Protein AF-A0A9X1M3M6-F1 (afdb_monomer)

Structure (mmCIF, N/CA/C/O backbone):
data_AF-A0A9X1M3M6-F1
#
_entry.id   AF-A0A9X1M3M6-F1
#
loop_
_atom_site.group_PDB
_atom_site.id
_atom_site.type_symbol
_atom_site.label_atom_id
_atom_site.label_alt_id
_atom_site.label_comp_id
_atom_site.label_asym_id
_atom_site.label_entity_id
_atom_site.label_seq_id
_atom_site.pdbx_PDB_ins_code
_atom_site.Cartn_x
_atom_site.Cartn_y
_atom_site.Cartn_z
_atom_site.occupancy
_atom_site.B_iso_or_equiv
_atom_site.auth_seq_id
_atom_site.auth_comp_id
_atom_site.auth_asym_id
_atom_site.auth_atom_id
_atom_site.pdbx_PDB_model_num
ATOM 1 N N . MET A 1 1 ? -6.959 19.839 59.824 1.00 38.53 1 MET A N 1
ATOM 2 C CA . MET A 1 1 ? -8.030 18.941 59.340 1.00 38.53 1 MET A CA 1
ATOM 3 C C . MET A 1 1 ? -8.067 19.080 57.830 1.00 38.53 1 MET A C 1
ATOM 5 O O . MET A 1 1 ? -8.315 20.176 57.349 1.00 38.53 1 MET A O 1
ATOM 9 N N . SER A 1 2 ? -7.675 18.024 57.121 1.00 41.50 2 SER A N 1
ATOM 10 C CA . SER A 1 2 ? -7.359 18.036 55.689 1.00 41.50 2 SER A CA 1
ATOM 11 C C . SER A 1 2 ? -8.584 17.631 54.872 1.00 41.50 2 SER A C 1
ATOM 13 O O . SER A 1 2 ? -9.102 16.529 55.047 1.00 41.50 2 SER A O 1
ATOM 15 N N . THR A 1 3 ? -9.059 18.510 53.994 1.00 51.81 3 THR A N 1
ATOM 16 C CA . THR A 1 3 ? -10.088 18.181 53.004 1.00 51.81 3 THR A CA 1
ATOM 17 C C . THR A 1 3 ? -9.461 17.349 51.893 1.00 51.81 3 THR A C 1
ATOM 19 O O . THR A 1 3 ? -8.472 17.741 51.280 1.00 51.81 3 THR A O 1
ATOM 22 N N . SER A 1 4 ? -10.021 16.161 51.690 1.00 49.34 4 SER A N 1
ATOM 23 C CA . SER A 1 4 ? -9.633 15.218 50.649 1.00 49.34 4 SER A CA 1
ATOM 24 C C . SER A 1 4 ? -10.134 15.706 49.291 1.00 49.34 4 SER A C 1
ATOM 26 O O . SER A 1 4 ? -11.343 15.801 49.101 1.00 49.34 4 SER A O 1
ATOM 28 N N . GLU A 1 5 ? -9.238 15.937 48.334 1.00 45.78 5 GLU A N 1
ATOM 29 C CA . GLU A 1 5 ? -9.589 15.906 46.913 1.00 45.78 5 GLU A CA 1
ATOM 30 C C . GLU A 1 5 ? -9.025 14.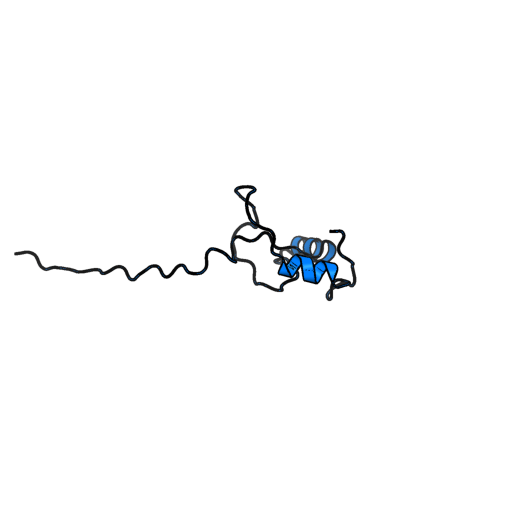627 46.303 1.00 45.78 5 GLU A C 1
ATOM 32 O O . GLU A 1 5 ? -7.858 14.499 45.944 1.00 45.78 5 GLU A O 1
ATOM 37 N N . SER A 1 6 ? -9.917 13.642 46.256 1.00 52.84 6 SER A N 1
ATOM 38 C CA . SER A 1 6 ? -9.819 12.463 45.416 1.00 52.84 6 SER A CA 1
ATOM 39 C C . SER A 1 6 ? -9.891 12.911 43.959 1.00 52.84 6 SER A C 1
ATOM 41 O O . SER A 1 6 ? -10.969 13.212 43.450 1.00 52.84 6 SER A O 1
ATOM 43 N N . THR A 1 7 ? -8.754 12.958 43.270 1.00 50.50 7 THR A N 1
ATOM 44 C CA . THR A 1 7 ? -8.738 12.936 41.804 1.00 50.50 7 THR A CA 1
ATOM 45 C C . THR A 1 7 ? -8.380 11.523 41.367 1.00 50.50 7 THR A C 1
ATOM 47 O O . THR A 1 7 ? -7.232 11.191 41.084 1.00 50.50 7 THR A O 1
ATOM 50 N N . LEU A 1 8 ? -9.400 10.663 41.367 1.00 49.06 8 LEU A N 1
ATOM 51 C CA . LEU A 1 8 ? -9.414 9.392 40.648 1.00 49.06 8 LEU A CA 1
ATOM 52 C C . LEU A 1 8 ? -9.117 9.675 39.169 1.00 49.06 8 LEU A C 1
ATOM 54 O O . LEU A 1 8 ? -10.004 10.039 38.394 1.00 49.06 8 LEU A O 1
ATOM 58 N N . ILE A 1 9 ? -7.850 9.539 38.783 1.00 54.28 9 ILE A N 1
ATOM 59 C CA . ILE A 1 9 ? -7.435 9.515 37.383 1.00 54.28 9 ILE A CA 1
ATOM 60 C C . ILE A 1 9 ? -8.136 8.305 36.761 1.00 54.28 9 ILE A C 1
ATOM 62 O O . ILE A 1 9 ? -7.893 7.162 37.146 1.00 54.28 9 ILE A O 1
ATOM 66 N N . ARG A 1 10 ? -9.077 8.586 35.854 1.00 54.88 10 ARG A N 1
ATOM 67 C CA . ARG A 1 10 ? -9.845 7.585 35.105 1.00 54.88 10 ARG A CA 1
ATOM 68 C C . ARG A 1 10 ? -8.880 6.590 34.446 1.00 54.88 10 ARG A C 1
ATOM 70 O O . ARG A 1 10 ? -7.793 7.008 34.039 1.00 54.88 10 ARG A O 1
ATOM 77 N N . PRO A 1 11 ? -9.257 5.307 34.308 1.00 44.12 11 PRO A N 1
ATOM 78 C CA . PRO A 1 11 ? -8.391 4.322 33.683 1.00 44.12 11 PRO A CA 1
ATOM 79 C C . PRO A 1 11 ? -8.047 4.807 32.277 1.00 44.12 11 PRO A C 1
ATOM 81 O O . PRO A 1 11 ? -8.934 5.155 31.495 1.00 44.12 11 PRO A O 1
ATOM 84 N N . LEU A 1 12 ? -6.752 4.870 31.984 1.00 48.03 12 LEU A N 1
ATOM 85 C CA . LEU A 1 12 ? -6.242 4.953 30.627 1.00 48.03 12 LEU A CA 1
ATOM 86 C C . LEU A 1 12 ? -6.661 3.662 29.926 1.00 48.03 12 LEU A C 1
ATOM 88 O O . LEU A 1 12 ? -5.940 2.668 29.948 1.00 48.03 12 LEU A O 1
ATOM 92 N N . ASP A 1 13 ? -7.851 3.680 29.338 1.00 43.75 13 ASP A N 1
ATOM 93 C CA . ASP A 1 13 ? -8.316 2.653 28.417 1.00 43.75 13 ASP A CA 1
ATOM 94 C C . ASP A 1 13 ? -7.554 2.844 27.097 1.00 43.75 13 ASP A C 1
ATOM 96 O O . ASP A 1 13 ? -8.036 3.408 26.116 1.00 43.75 13 ASP A O 1
ATOM 100 N N . VAL A 1 14 ? -6.266 2.494 27.123 1.00 43.56 14 VAL A N 1
ATOM 101 C CA . VAL A 1 14 ? -5.377 2.500 25.958 1.00 43.56 14 VAL A CA 1
ATOM 102 C C . VAL A 1 14 ? -5.437 1.111 25.342 1.00 43.56 14 VAL A C 1
ATOM 104 O O . VAL A 1 14 ? -4.465 0.363 25.321 1.00 43.56 14 VAL A O 1
ATOM 107 N N . THR A 1 15 ? -6.608 0.758 24.834 1.00 40.38 15 THR A N 1
ATOM 108 C CA . THR A 1 15 ? -6.801 -0.387 23.944 1.00 40.38 15 THR A CA 1
ATOM 109 C C . THR A 1 15 ? -6.756 0.105 22.493 1.00 40.38 15 THR A C 1
ATOM 111 O O . THR A 1 15 ? -7.717 0.021 21.743 1.00 40.38 15 THR A O 1
ATOM 114 N N . ALA A 1 16 ? -5.619 0.694 22.104 1.00 42.88 16 ALA A N 1
ATOM 115 C CA . ALA A 1 16 ? -5.337 1.111 20.722 1.00 42.88 16 ALA A CA 1
ATOM 116 C C . ALA A 1 16 ? -3.838 1.032 20.369 1.00 42.88 16 ALA A C 1
ATOM 118 O O . ALA A 1 16 ? -3.376 1.715 19.459 1.00 42.88 16 ALA A O 1
ATOM 119 N N . LYS A 1 17 ? -3.040 0.252 21.114 1.00 48.38 17 LYS A N 1
ATOM 120 C CA . LYS A 1 17 ? -1.591 0.165 20.869 1.00 48.38 17 LYS A CA 1
ATOM 121 C C . LYS A 1 17 ? -1.223 -0.802 19.746 1.00 48.38 17 LYS A C 1
ATOM 123 O O . LYS A 1 17 ? -0.363 -0.472 18.942 1.00 48.38 17 LYS A O 1
ATOM 128 N N . ASP A 1 18 ? -1.915 -1.930 19.620 1.00 52.84 18 ASP A N 1
ATOM 129 C CA . ASP A 1 18 ? -1.389 -3.024 18.794 1.00 52.84 18 ASP A CA 1
ATOM 130 C C . ASP A 1 18 ? -1.580 -2.828 17.281 1.00 52.84 18 ASP A C 1
ATOM 132 O O . ASP A 1 18 ? -0.712 -3.190 16.493 1.00 52.84 18 ASP A O 1
ATOM 136 N N . GLU A 1 19 ? -2.680 -2.212 16.832 1.00 51.19 19 GLU A N 1
ATOM 137 C CA . GLU A 1 19 ? -2.925 -2.059 15.388 1.00 51.19 19 GLU A CA 1
ATOM 138 C C . GLU A 1 19 ? -2.261 -0.826 14.764 1.00 51.19 19 GLU A C 1
ATOM 140 O O . GLU A 1 19 ? -2.143 -0.736 13.538 1.00 51.19 19 GLU A O 1
ATOM 145 N N . ASP A 1 20 ? -1.909 0.168 15.579 1.00 59.16 20 ASP A N 1
ATOM 146 C CA . ASP A 1 20 ? -1.214 1.383 15.135 1.00 59.16 20 ASP A CA 1
ATOM 147 C C . ASP A 1 20 ? 0.311 1.186 15.105 1.00 59.16 20 ASP A C 1
ATOM 149 O O . ASP A 1 20 ? 1.036 2.008 14.534 1.00 59.16 20 ASP A O 1
ATOM 153 N N . GLU A 1 21 ? 0.793 0.092 15.698 1.00 69.25 21 GLU A N 1
ATOM 154 C CA . GLU A 1 21 ? 2.184 -0.369 15.735 1.00 69.25 21 GLU A CA 1
ATOM 155 C C . GLU A 1 21 ? 2.466 -1.429 14.648 1.00 69.25 21 GLU A C 1
ATOM 157 O O . GLU A 1 21 ? 3.310 -2.304 14.805 1.00 69.25 21 GLU A O 1
ATOM 162 N N . LEU A 1 22 ? 1.776 -1.350 13.505 1.00 78.06 22 LEU A N 1
ATOM 163 C CA . LEU A 1 22 ? 2.037 -2.208 12.347 1.00 78.06 22 LEU A CA 1
ATOM 164 C C . LEU A 1 22 ? 2.787 -1.468 11.238 1.00 78.06 22 LEU A C 1
ATOM 166 O O . LEU A 1 22 ? 2.470 -0.328 10.878 1.00 78.06 22 LEU A O 1
ATOM 170 N N . VAL A 1 23 ? 3.720 -2.166 10.590 1.00 83.31 23 VAL A N 1
ATOM 171 C CA . VAL A 1 23 ? 4.311 -1.707 9.330 1.00 83.31 23 VAL A CA 1
ATOM 172 C C . VAL A 1 23 ? 3.307 -1.954 8.208 1.00 83.31 23 VAL A C 1
ATOM 174 O O . VAL A 1 23 ? 3.109 -3.076 7.739 1.00 83.31 23 VAL A O 1
ATOM 177 N N . HIS A 1 24 ? 2.640 -0.896 7.757 1.00 87.94 24 HIS A N 1
ATOM 178 C CA . HIS A 1 24 ? 1.691 -0.997 6.653 1.00 87.94 24 HIS A CA 1
ATOM 179 C C . HIS A 1 24 ? 2.384 -1.061 5.283 1.00 87.94 24 HIS A C 1
ATOM 181 O O . HIS A 1 24 ? 3.368 -0.368 5.020 1.00 87.94 24 HIS A O 1
ATOM 187 N N . VAL A 1 25 ? 1.819 -1.855 4.367 1.00 89.12 25 VAL A N 1
ATOM 188 C CA . VAL A 1 25 ? 2.277 -1.942 2.970 1.00 89.12 25 VAL A CA 1
ATOM 189 C C . VAL A 1 25 ? 1.525 -0.935 2.100 1.00 89.12 25 VAL A C 1
ATOM 191 O O . VAL A 1 25 ? 0.311 -0.751 2.225 1.00 89.12 25 VAL A O 1
ATOM 194 N N . PHE A 1 26 ? 2.252 -0.307 1.177 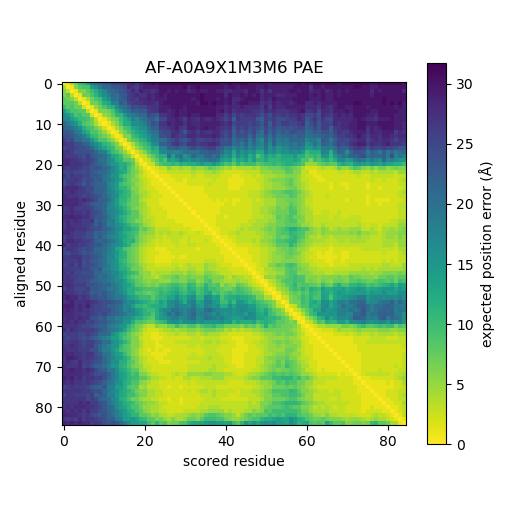1.00 91.31 26 PHE A N 1
ATOM 195 C CA . PHE A 1 26 ? 1.743 0.711 0.263 1.00 91.31 26 PHE A CA 1
ATOM 196 C C . PHE A 1 26 ? 2.057 0.337 -1.184 1.00 91.31 26 PHE A C 1
ATOM 198 O O . PHE A 1 26 ? 3.102 -0.239 -1.476 1.00 91.31 26 PHE A O 1
ATOM 205 N N . CYS A 1 27 ? 1.202 0.753 -2.115 1.00 93.31 27 CYS A N 1
ATOM 206 C CA . CYS A 1 27 ? 1.534 0.699 -3.534 1.00 93.31 27 CYS A CA 1
ATOM 207 C C . CYS A 1 27 ? 2.645 1.718 -3.854 1.00 93.31 27 CYS A C 1
ATOM 209 O O . CYS A 1 27 ? 2.458 2.918 -3.641 1.00 93.31 27 CYS A O 1
ATOM 211 N N . THR A 1 28 ? 3.792 1.266 -4.374 1.00 92.69 28 THR A N 1
ATOM 212 C CA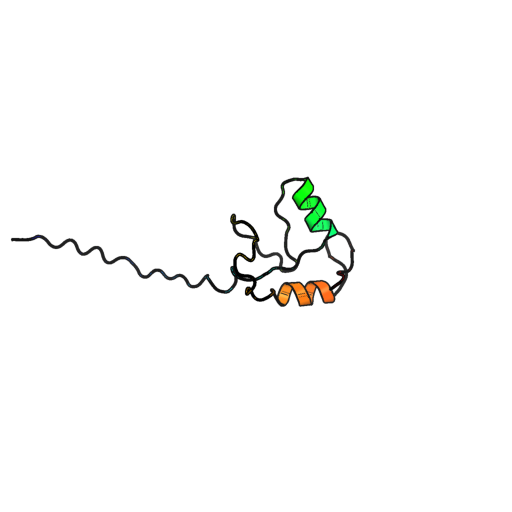 . THR A 1 28 ? 4.984 2.112 -4.579 1.00 92.69 28 THR A 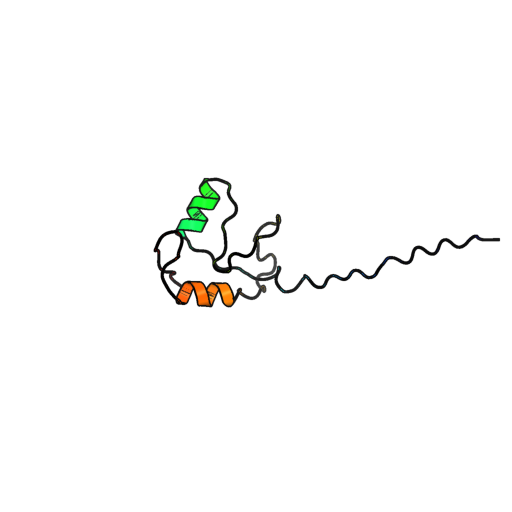CA 1
ATOM 213 C C . THR A 1 28 ? 4.725 3.347 -5.455 1.00 92.69 28 THR A C 1
ATOM 215 O O . THR A 1 28 ? 5.055 4.450 -5.005 1.00 92.69 28 THR A O 1
ATOM 218 N N . PRO A 1 29 ? 4.095 3.246 -6.646 1.00 93.75 29 PRO A N 1
ATOM 219 C CA . PRO A 1 29 ? 3.740 4.426 -7.440 1.00 93.75 29 PRO A CA 1
ATOM 220 C C . PRO A 1 29 ? 2.811 5.399 -6.706 1.00 93.75 29 PRO A C 1
ATOM 222 O O . PRO A 1 29 ? 3.064 6.604 -6.697 1.00 93.75 29 PRO A O 1
ATOM 225 N N . CYS A 1 30 ? 1.766 4.894 -6.040 1.00 92.12 30 CYS A N 1
ATOM 226 C CA . CYS A 1 30 ? 0.831 5.733 -5.285 1.00 92.12 30 CYS A CA 1
ATOM 227 C C . CYS A 1 30 ? 1.512 6.422 -4.100 1.00 92.12 30 CYS A C 1
ATOM 229 O O . CYS A 1 30 ? 1.276 7.606 -3.872 1.00 92.12 30 CYS A O 1
ATOM 231 N N . LYS A 1 31 ? 2.386 5.710 -3.377 1.00 91.19 31 LYS A N 1
ATOM 232 C CA . LYS A 1 31 ? 3.176 6.269 -2.276 1.00 91.19 31 LYS A CA 1
ATOM 233 C C . LYS A 1 31 ? 4.081 7.388 -2.779 1.00 91.19 31 LYS A C 1
ATOM 235 O O . LYS A 1 31 ? 4.064 8.468 -2.203 1.00 91.19 31 LYS A O 1
ATOM 240 N N . ARG A 1 32 ? 4.823 7.167 -3.871 1.00 91.12 32 ARG A N 1
ATOM 241 C CA . ARG A 1 32 ? 5.688 8.201 -4.469 1.00 91.12 32 ARG A CA 1
ATOM 242 C C . ARG A 1 32 ? 4.893 9.437 -4.886 1.00 91.12 32 ARG A C 1
ATOM 244 O O . ARG A 1 32 ? 5.296 10.543 -4.546 1.00 91.12 32 ARG A O 1
ATOM 251 N N . ARG A 1 33 ? 3.748 9.254 -5.557 1.00 93.19 33 ARG A N 1
ATOM 252 C CA . ARG A 1 33 ? 2.869 10.365 -5.955 1.00 93.19 33 ARG A CA 1
ATOM 253 C C . ARG A 1 33 ? 2.352 11.137 -4.738 1.00 93.19 33 ARG A C 1
ATOM 255 O O . ARG A 1 33 ? 2.448 12.355 -4.723 1.00 93.19 33 ARG A O 1
ATOM 262 N N . ALA A 1 34 ? 1.861 10.445 -3.709 1.00 89.75 34 ALA A N 1
ATOM 263 C CA . ALA A 1 34 ? 1.384 11.091 -2.486 1.00 89.75 34 ALA A CA 1
ATOM 264 C C . ALA A 1 34 ? 2.491 11.923 -1.819 1.00 89.75 34 ALA A C 1
ATOM 266 O O . ALA A 1 34 ? 2.290 13.105 -1.561 1.00 89.75 34 ALA A O 1
ATOM 267 N N . MET A 1 35 ? 3.685 11.345 -1.651 1.00 88.38 35 MET A N 1
ATOM 268 C CA . MET A 1 35 ? 4.834 12.042 -1.064 1.00 88.38 35 MET A CA 1
ATOM 269 C C . MET A 1 35 ? 5.250 13.273 -1.882 1.00 88.38 35 MET A C 1
ATOM 271 O O . MET A 1 35 ? 5.537 14.313 -1.299 1.00 88.38 35 MET A O 1
ATOM 275 N N . HIS A 1 36 ? 5.229 13.186 -3.217 1.00 92.44 36 HIS A N 1
ATOM 276 C CA . HIS A 1 36 ? 5.524 14.321 -4.098 1.00 92.44 36 HIS A CA 1
ATOM 277 C C . HIS A 1 36 ? 4.520 15.475 -3.934 1.00 92.44 36 HIS A C 1
ATOM 279 O O . HIS A 1 36 ? 4.885 16.638 -4.060 1.00 92.44 36 HIS A O 1
ATOM 285 N N . HIS A 1 37 ? 3.258 15.170 -3.630 1.00 91.69 37 HIS A N 1
ATOM 286 C CA . HIS A 1 37 ? 2.220 16.173 -3.372 1.00 91.69 37 HIS A CA 1
ATOM 287 C C . HIS A 1 37 ? 2.082 16.546 -1.888 1.00 91.69 37 HIS A C 1
ATOM 289 O O . HIS A 1 37 ? 1.073 17.139 -1.515 1.00 91.69 37 HIS A O 1
ATOM 295 N N . ALA A 1 38 ? 3.045 16.172 -1.035 1.00 86.81 38 ALA A N 1
ATOM 296 C CA . ALA A 1 38 ? 2.961 16.339 0.419 1.00 86.81 38 ALA A CA 1
ATOM 297 C C . ALA A 1 38 ? 1.665 15.759 1.039 1.00 86.81 38 ALA A C 1
ATOM 299 O O . ALA A 1 38 ? 1.202 16.201 2.088 1.00 86.81 38 ALA A O 1
ATOM 300 N N . GLN A 1 39 ? 1.078 14.747 0.394 1.00 85.81 39 GLN A N 1
ATOM 301 C CA . GLN A 1 39 ? -0.098 14.021 0.866 1.00 85.81 39 GLN A CA 1
ATOM 302 C C . GLN A 1 39 ? 0.317 12.768 1.636 1.00 85.81 39 GLN A C 1
ATOM 304 O O . GLN A 1 39 ? 1.358 12.156 1.378 1.00 85.81 39 GLN A O 1
ATOM 309 N N . ARG A 1 40 ? -0.544 12.328 2.558 1.00 84.19 40 ARG A N 1
ATOM 310 C CA . ARG A 1 40 ? -0.342 11.065 3.273 1.00 84.19 40 ARG A CA 1
ATOM 311 C C . ARG A 1 40 ? -0.571 9.887 2.316 1.00 84.19 40 ARG A C 1
ATOM 313 O O . ARG A 1 40 ? -1.635 9.804 1.699 1.00 84.19 40 ARG A O 1
ATOM 320 N N . PRO A 1 41 ? 0.394 8.961 2.177 1.00 87.06 41 PRO A N 1
ATOM 321 C CA . PRO A 1 41 ? 0.159 7.748 1.415 1.00 87.06 41 PRO A CA 1
ATOM 322 C C . PRO A 1 41 ? -0.891 6.893 2.128 1.00 87.06 41 PRO A C 1
ATOM 324 O O . PRO A 1 41 ? -0.895 6.786 3.352 1.00 87.06 41 PRO A O 1
ATOM 327 N N . VAL A 1 42 ? -1.772 6.275 1.345 1.00 89.88 42 VAL A N 1
ATOM 328 C CA . VAL A 1 42 ? -2.820 5.384 1.856 1.00 89.88 42 VAL A CA 1
ATOM 329 C C . VAL A 1 42 ? -2.328 3.940 1.730 1.00 89.88 42 VAL A C 1
ATOM 331 O O . VAL A 1 42 ? -1.925 3.554 0.624 1.00 89.88 42 VAL A O 1
ATOM 334 N N . PRO A 1 43 ? -2.309 3.154 2.819 1.00 91.38 43 PRO A N 1
ATOM 335 C CA . PRO A 1 43 ? -1.906 1.753 2.769 1.00 91.38 43 PRO A 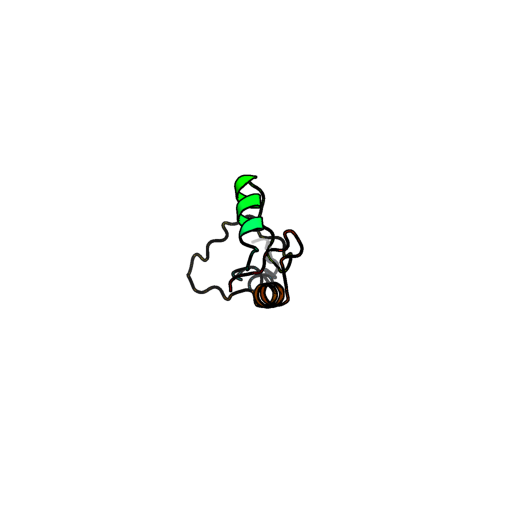CA 1
ATOM 336 C C . PRO A 1 43 ? -2.950 0.901 2.042 1.00 91.38 43 PRO A C 1
ATOM 338 O O . PRO A 1 43 ? -4.083 1.337 1.837 1.00 91.38 43 PRO A O 1
ATOM 341 N N . TYR A 1 44 ? -2.594 -0.331 1.668 1.00 90.94 44 TYR A N 1
ATOM 342 C CA . TYR A 1 44 ? -3.534 -1.231 0.985 1.00 90.94 44 TYR A CA 1
ATOM 343 C C . TYR A 1 44 ? -4.807 -1.501 1.797 1.00 90.94 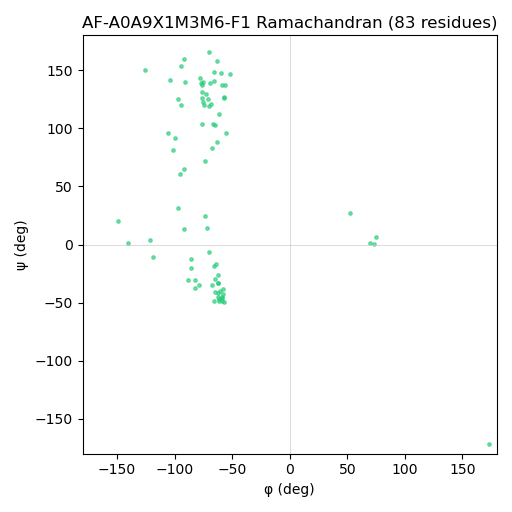44 TYR A C 1
ATOM 345 O O . TYR A 1 44 ? -5.887 -1.506 1.218 1.00 90.94 44 TYR A O 1
ATOM 353 N N . CYS A 1 45 ? -4.706 -1.639 3.124 1.00 90.38 45 CYS A N 1
ATOM 354 C CA . CYS A 1 45 ? -5.869 -1.819 4.000 1.00 90.38 45 CYS A CA 1
ATOM 355 C C . CYS A 1 45 ? -6.760 -0.569 4.134 1.00 90.38 45 CYS A C 1
ATOM 357 O O . CYS A 1 45 ? -7.793 -0.631 4.789 1.00 90.38 45 CYS A O 1
ATOM 359 N N . GLY A 1 46 ? -6.364 0.580 3.571 1.00 89.12 46 GLY A N 1
ATOM 360 C CA . GLY A 1 46 ? -7.136 1.822 3.640 1.00 89.12 46 GLY A CA 1
ATOM 361 C C . GLY A 1 46 ? -7.137 2.520 5.004 1.00 89.12 46 GLY A C 1
ATOM 362 O O . GLY A 1 46 ? -7.751 3.577 5.122 1.00 89.12 46 GLY A O 1
ATOM 363 N N . LYS A 1 47 ? -6.442 1.977 6.014 1.00 86.94 47 LYS A N 1
ATOM 364 C CA . LYS A 1 47 ? -6.376 2.560 7.361 1.00 86.94 47 LYS A CA 1
ATOM 365 C C . LYS A 1 47 ? -5.809 3.984 7.326 1.00 86.94 47 LYS A C 1
ATOM 367 O O . LYS A 1 47 ? -4.832 4.271 6.628 1.00 86.94 47 LYS A O 1
ATOM 372 N N . THR A 1 48 ? -6.426 4.873 8.100 1.00 82.50 48 THR A N 1
ATOM 373 C CA . THR A 1 48 ? -5.948 6.245 8.293 1.00 82.50 48 THR A CA 1
ATOM 374 C C . THR A 1 48 ? -4.666 6.219 9.116 1.00 82.50 48 THR A C 1
ATOM 376 O O . THR A 1 48 ? -4.668 5.755 10.252 1.00 82.50 48 THR A O 1
ATOM 379 N N . MET A 1 49 ? -3.565 6.717 8.550 1.00 79.69 49 MET A N 1
ATOM 380 C CA . MET A 1 49 ? -2.280 6.732 9.249 1.00 79.69 49 MET A CA 1
ATOM 381 C C . MET A 1 49 ? -2.233 7.846 10.306 1.00 79.69 49 MET A C 1
ATOM 383 O O . MET A 1 49 ? -2.638 8.975 10.003 1.00 79.69 49 MET A O 1
ATOM 387 N N . PRO A 1 50 ? -1.692 7.580 11.510 1.00 71.81 50 PRO A N 1
ATOM 388 C CA . PRO A 1 50 ? -1.529 8.600 12.539 1.00 71.81 50 PRO A CA 1
ATOM 389 C C . PRO A 1 50 ? -0.573 9.713 12.086 1.00 71.81 50 PRO A C 1
ATOM 391 O O . PRO A 1 50 ? 0.300 9.519 11.237 1.00 71.81 50 PRO A O 1
ATOM 394 N N . ASN A 1 51 ? -0.689 10.892 12.704 1.00 65.12 51 ASN A N 1
ATOM 395 C CA . ASN A 1 51 ? 0.123 12.070 12.373 1.00 65.12 51 AS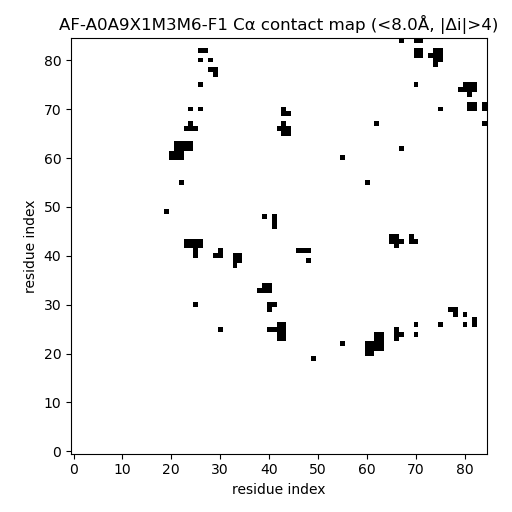N A CA 1
ATOM 396 C C . ASN A 1 51 ? 1.598 11.981 12.822 1.00 65.12 51 ASN A C 1
ATOM 398 O O . ASN A 1 51 ? 2.310 12.982 12.786 1.00 65.12 51 ASN A O 1
ATOM 402 N N . ARG A 1 52 ? 2.082 10.790 13.191 1.00 63.16 52 ARG A N 1
ATOM 403 C CA . ARG A 1 52 ? 3.478 10.525 13.562 1.00 63.16 52 ARG A CA 1
ATOM 404 C C . ARG A 1 52 ? 4.318 10.086 12.350 1.00 63.16 52 ARG A C 1
ATOM 406 O O . ARG A 1 52 ? 3.753 9.669 11.331 1.00 63.16 52 ARG A O 1
ATOM 413 N N . PRO A 1 53 ? 5.655 10.210 12.404 1.00 57.97 53 PRO A N 1
ATOM 414 C CA . PRO A 1 53 ? 6.536 9.620 11.401 1.00 57.97 53 PRO A CA 1
ATOM 415 C C . PRO A 1 53 ? 6.284 8.110 11.299 1.00 57.97 53 PRO A C 1
ATOM 417 O O . PRO A 1 53 ? 6.149 7.438 12.311 1.00 57.97 53 PRO A O 1
ATOM 420 N N . LEU A 1 54 ? 6.236 7.571 10.077 1.00 56.62 54 LEU A N 1
ATOM 421 C CA . LEU A 1 54 ? 6.054 6.133 9.805 1.00 56.62 54 LEU A CA 1
ATOM 422 C C . LEU A 1 54 ? 7.313 5.302 10.109 1.00 56.62 54 LEU A C 1
ATOM 424 O O . LEU A 1 54 ? 7.553 4.286 9.456 1.00 56.62 54 LEU A O 1
ATOM 428 N N . ARG A 1 55 ? 8.185 5.785 10.993 1.00 54.84 55 ARG A N 1
ATOM 429 C CA . ARG A 1 55 ? 9.427 5.089 11.284 1.00 54.84 55 ARG A CA 1
ATOM 430 C C . ARG A 1 55 ? 9.104 3.898 12.169 1.00 54.84 55 ARG A C 1
ATOM 432 O O . ARG A 1 55 ? 8.463 4.029 13.204 1.00 54.84 55 ARG A O 1
ATOM 439 N N . ASP A 1 56 ? 9.554 2.741 11.714 1.00 56.69 56 ASP A N 1
ATOM 440 C CA . ASP A 1 56 ? 9.829 1.626 12.596 1.00 56.69 56 ASP A CA 1
ATOM 441 C C . ASP A 1 56 ? 11.028 2.048 13.450 1.00 56.69 56 ASP A C 1
ATOM 443 O O . ASP A 1 56 ? 12.180 1.833 13.078 1.00 56.69 56 ASP A O 1
ATOM 447 N N . ASP A 1 57 ? 10.758 2.791 14.524 1.00 53.19 57 ASP A N 1
ATOM 448 C CA . ASP A 1 57 ? 11.804 3.357 15.378 1.00 53.19 57 ASP A CA 1
ATOM 449 C C . ASP A 1 57 ? 12.627 2.251 16.069 1.00 53.19 57 ASP A C 1
ATOM 451 O O . ASP A 1 57 ? 13.748 2.509 16.502 1.00 53.19 57 ASP A O 1
ATOM 455 N N . ASN A 1 58 ? 12.114 1.011 16.104 1.00 56.56 58 ASN A N 1
ATOM 456 C CA . ASN A 1 58 ? 12.734 -0.110 16.804 1.00 56.56 58 ASN A CA 1
ATOM 457 C C . ASN A 1 58 ? 13.128 -1.297 15.907 1.00 56.56 58 ASN A C 1
ATOM 459 O O . ASN A 1 58 ? 13.828 -2.174 16.398 1.00 56.56 58 ASN A O 1
ATOM 463 N N . GLY A 1 59 ? 12.726 -1.373 14.636 1.00 60.53 59 GLY A N 1
ATOM 464 C CA . GLY A 1 59 ? 13.052 -2.495 13.736 1.00 60.53 59 GLY A CA 1
ATOM 465 C C . GLY A 1 59 ? 12.272 -3.795 13.999 1.00 60.53 59 GLY A C 1
ATOM 466 O O . GLY A 1 59 ? 12.612 -4.831 13.431 1.00 60.53 59 GLY A O 1
ATOM 467 N N . HIS A 1 60 ? 11.286 -3.773 14.901 1.00 67.00 60 HIS A N 1
ATOM 468 C CA . HIS A 1 60 ? 10.599 -4.968 15.418 1.00 67.00 60 HIS A CA 1
ATOM 469 C C . HIS A 1 60 ? 9.086 -4.952 15.173 1.00 67.00 60 HIS A C 1
ATOM 471 O O . HIS A 1 60 ? 8.380 -5.845 15.645 1.00 67.00 60 HIS A O 1
ATOM 477 N N . LEU A 1 61 ? 8.562 -3.942 14.474 1.00 71.06 61 LEU A N 1
ATOM 478 C CA . LEU A 1 61 ? 7.122 -3.843 14.270 1.00 71.06 61 LEU A CA 1
ATOM 479 C C . LEU A 1 61 ? 6.638 -4.901 13.259 1.00 71.06 61 LEU A C 1
ATOM 481 O O . LEU A 1 61 ? 7.196 -5.007 12.161 1.00 71.06 61 LEU A O 1
ATOM 485 N N . PRO A 1 62 ? 5.590 -5.681 13.583 1.00 80.06 62 PRO A N 1
ATOM 486 C CA . PRO A 1 62 ? 5.050 -6.658 12.650 1.00 80.06 62 PRO A CA 1
ATOM 487 C C . PRO A 1 62 ? 4.434 -5.977 11.421 1.00 80.06 62 PRO A C 1
ATOM 489 O O . PRO A 1 62 ? 3.898 -4.869 11.481 1.00 80.06 62 PRO A O 1
ATOM 492 N N . VAL A 1 63 ? 4.496 -6.651 10.271 1.00 84.12 63 VAL A N 1
ATOM 493 C CA . VAL A 1 63 ? 3.891 -6.159 9.024 1.00 84.12 63 VAL A CA 1
ATOM 494 C C . VAL A 1 63 ? 2.379 -6.383 9.055 1.00 84.12 63 VAL A C 1
ATOM 496 O O . VAL A 1 63 ? 1.898 -7.439 9.459 1.00 84.12 63 VAL A O 1
ATOM 499 N N . CYS A 1 64 ? 1.606 -5.407 8.577 1.00 87.25 64 CYS A N 1
ATOM 500 C CA . CYS A 1 64 ? 0.158 -5.544 8.446 1.00 87.25 64 CYS A CA 1
ATOM 501 C C . CYS A 1 64 ? -0.198 -6.597 7.381 1.00 87.25 64 CYS A C 1
ATOM 503 O O . CYS A 1 64 ? -0.147 -6.317 6.178 1.00 87.25 64 CYS A O 1
ATOM 505 N N . MET A 1 65 ? -0.605 -7.790 7.823 1.00 88.81 65 MET A N 1
ATOM 506 C CA . MET A 1 65 ? -0.927 -8.916 6.935 1.00 88.81 65 MET A CA 1
ATOM 507 C C . MET A 1 65 ? -2.099 -8.622 5.993 1.00 88.81 65 MET A C 1
ATOM 509 O O . MET A 1 65 ? -2.042 -8.996 4.828 1.00 88.81 65 MET A O 1
ATOM 513 N N . VAL A 1 66 ? -3.085 -7.824 6.420 1.00 91.06 66 VAL A N 1
ATOM 514 C CA . VAL A 1 66 ? -4.175 -7.360 5.540 1.00 91.06 66 VAL A CA 1
ATOM 515 C C . VAL A 1 66 ? -3.626 -6.593 4.335 1.00 91.06 66 VAL A C 1
ATOM 517 O O . VAL A 1 66 ? -4.069 -6.790 3.204 1.00 91.06 66 VAL A O 1
ATOM 520 N N . CYS A 1 67 ? -2.631 -5.724 4.543 1.00 91.12 67 CYS A N 1
ATOM 521 C CA . CYS A 1 67 ? -2.011 -5.011 3.432 1.00 91.12 67 CYS A CA 1
ATOM 522 C C . CYS A 1 67 ? -1.227 -5.951 2.505 1.00 91.12 67 CYS A C 1
ATOM 524 O O . CYS A 1 67 ? -1.198 -5.705 1.300 1.00 91.12 67 CYS A O 1
ATOM 526 N N . VAL A 1 68 ? -0.587 -6.989 3.052 1.00 91.06 68 VAL A N 1
ATOM 527 C CA . VAL A 1 68 ? 0.149 -8.002 2.277 1.00 91.06 68 VAL A CA 1
ATOM 528 C C . VAL A 1 68 ? -0.813 -8.810 1.409 1.00 91.06 68 VAL A C 1
ATOM 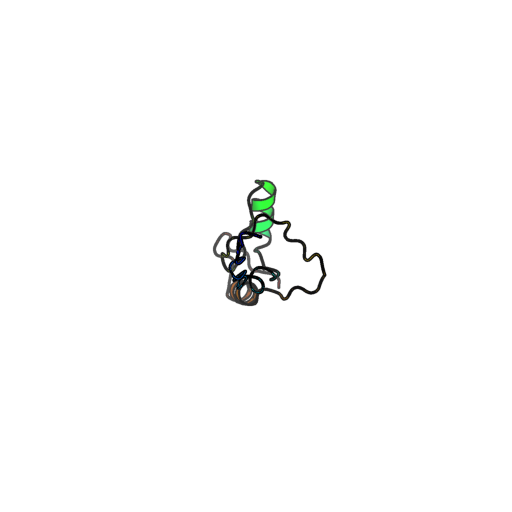530 O O . VAL A 1 68 ? -0.587 -8.929 0.205 1.00 91.06 68 VAL A O 1
ATOM 533 N N . ASP A 1 69 ? -1.907 -9.302 1.986 1.00 93.25 69 ASP A N 1
ATOM 534 C CA . ASP A 1 69 ? -2.901 -10.106 1.274 1.00 93.25 69 ASP A CA 1
ATOM 535 C C . ASP A 1 69 ? -3.557 -9.305 0.149 1.00 93.25 69 ASP A C 1
ATOM 537 O O . ASP A 1 69 ? -3.619 -9.764 -0.993 1.00 93.25 69 ASP A O 1
ATOM 541 N N . LEU A 1 70 ? -3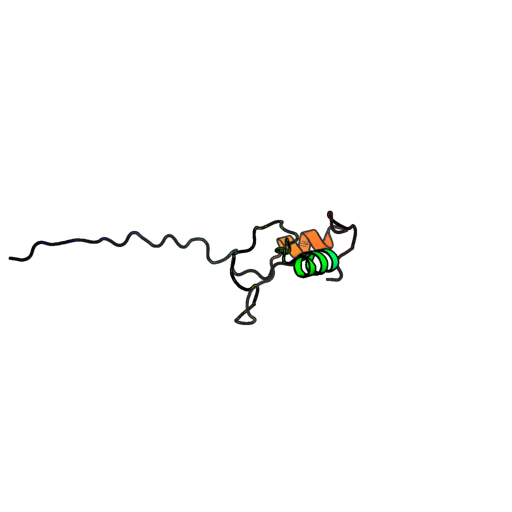.949 -8.057 0.421 1.00 92.38 70 LEU A N 1
ATOM 542 C CA . LEU A 1 70 ? -4.512 -7.167 -0.596 1.00 92.38 70 LEU A CA 1
ATOM 543 C C . LEU A 1 70 ? -3.512 -6.862 -1.717 1.00 92.38 70 LEU A C 1
ATOM 545 O O . LEU A 1 70 ? -3.878 -6.890 -2.891 1.00 92.38 70 LEU A O 1
ATOM 549 N N . ALA A 1 71 ? -2.246 -6.622 -1.381 1.00 91.38 71 ALA A N 1
ATOM 550 C CA . ALA A 1 71 ? -1.195 -6.388 -2.366 1.00 91.38 71 ALA A CA 1
ATOM 551 C C . ALA A 1 71 ? -0.906 -7.619 -3.248 1.00 91.38 71 ALA A C 1
ATOM 553 O O . ALA A 1 71 ? -0.521 -7.454 -4.407 1.00 91.38 71 ALA A O 1
ATOM 554 N N . ARG A 1 72 ? -1.102 -8.837 -2.723 1.00 93.19 72 ARG A N 1
ATOM 555 C CA . ARG A 1 72 ? -0.969 -10.102 -3.468 1.00 93.19 72 ARG A CA 1
ATOM 556 C C . ARG A 1 72 ? -2.217 -10.455 -4.275 1.00 93.19 72 ARG A C 1
ATOM 558 O O . ARG A 1 72 ? -2.093 -11.077 -5.327 1.00 93.19 72 ARG A O 1
ATOM 565 N N . SER A 1 73 ? -3.397 -10.052 -3.803 1.00 93.12 73 SER A N 1
ATOM 566 C CA . SER A 1 73 ? -4.691 -10.406 -4.403 1.00 93.12 73 SER A CA 1
ATOM 567 C C . SER A 1 73 ? -4.864 -9.893 -5.835 1.00 93.12 73 SER A C 1
ATOM 569 O O . SER A 1 73 ? -5.585 -10.496 -6.628 1.00 93.12 73 SER A O 1
ATOM 571 N N . GLY A 1 74 ? -4.186 -8.804 -6.204 1.00 91.00 74 GLY A N 1
ATOM 572 C CA . GLY A 1 74 ? -4.291 -8.267 -7.549 1.00 91.00 74 GLY A CA 1
ATOM 573 C C . GLY A 1 74 ? -3.580 -6.933 -7.758 1.00 91.00 74 GLY A C 1
ATOM 574 O O . GLY A 1 74 ? -2.818 -6.464 -6.911 1.00 91.00 74 GLY A O 1
ATOM 575 N N . PRO A 1 75 ? -3.799 -6.311 -8.928 1.00 93.25 75 PRO A N 1
ATOM 576 C CA . PRO A 1 75 ? -3.310 -4.971 -9.221 1.00 93.25 75 PRO A CA 1
ATOM 577 C C . PRO A 1 75 ? -3.853 -3.932 -8.232 1.00 93.25 75 PRO A C 1
ATOM 579 O O . PRO A 1 75 ? -4.993 -4.021 -7.782 1.00 93.25 75 PRO A O 1
ATOM 582 N N . CYS A 1 76 ? -3.064 -2.896 -7.940 1.00 91.94 76 CYS A N 1
ATOM 583 C CA . CYS A 1 76 ? -3.509 -1.797 -7.090 1.00 91.94 76 CYS A CA 1
ATOM 584 C C . CYS A 1 76 ? -4.782 -1.141 -7.662 1.00 91.94 76 CYS A C 1
ATOM 586 O O . CYS A 1 76 ? -4.744 -0.659 -8.796 1.00 91.94 76 CYS A O 1
ATOM 588 N N . PRO A 1 77 ? -5.868 -0.997 -6.880 1.00 87.81 77 PRO A N 1
ATOM 589 C CA . PRO A 1 77 ? -7.134 -0.453 -7.379 1.00 87.81 77 PRO A CA 1
ATOM 590 C C . PRO A 1 77 ? -7.043 1.021 -7.803 1.00 87.81 77 PRO A C 1
ATOM 592 O O . PRO A 1 77 ? -7.891 1.502 -8.543 1.00 87.81 77 PRO A O 1
ATOM 595 N N . LYS A 1 78 ? -6.011 1.753 -7.354 1.00 89.56 78 LYS A N 1
ATOM 596 C CA . LYS A 1 78 ? -5.812 3.169 -7.702 1.00 89.56 78 LYS A CA 1
ATOM 597 C C . LYS A 1 78 ? -5.014 3.396 -8.985 1.00 89.56 78 LYS A C 1
ATOM 599 O O . LYS A 1 78 ? -5.185 4.433 -9.613 1.00 89.56 78 LYS A O 1
ATOM 604 N N . CYS A 1 79 ? -4.082 2.507 -9.331 1.00 93.25 79 CYS A N 1
ATOM 605 C CA . CYS A 1 79 ? -3.158 2.747 -10.450 1.00 93.25 79 CYS A CA 1
ATOM 606 C C . CYS A 1 79 ? -2.862 1.524 -11.328 1.00 93.25 79 CYS A C 1
ATOM 608 O O . CYS A 1 79 ? -2.046 1.626 -12.238 1.00 93.25 79 CYS A O 1
ATOM 610 N N . GLY A 1 80 ? -3.457 0.363 -11.047 1.00 93.75 80 GLY A N 1
ATOM 611 C CA . GLY A 1 80 ? -3.272 -0.865 -11.826 1.00 93.75 80 GLY A CA 1
ATOM 612 C C . GLY A 1 80 ? -1.888 -1.513 -11.704 1.00 93.75 80 GLY A C 1
ATOM 613 O O . GLY A 1 80 ? -1.633 -2.538 -12.327 1.00 93.75 80 GLY A O 1
ATOM 614 N N . THR A 1 81 ? -0.975 -0.960 -10.903 1.00 93.50 81 THR A N 1
ATOM 615 C CA . THR A 1 81 ? 0.354 -1.558 -10.706 1.00 93.50 81 THR A CA 1
ATOM 616 C C . THR A 1 81 ? 0.270 -2.765 -9.775 1.00 93.50 81 THR A C 1
ATOM 618 O O . THR A 1 81 ? -0.314 -2.669 -8.694 1.00 93.50 81 THR A O 1
ATOM 621 N N . ARG A 1 82 ? 0.876 -3.891 -10.166 1.00 91.62 82 ARG A N 1
ATOM 622 C CA . ARG A 1 82 ? 1.042 -5.069 -9.299 1.00 91.62 82 ARG A CA 1
ATOM 623 C C . ARG A 1 82 ? 2.144 -4.829 -8.270 1.00 91.62 82 ARG A C 1
ATOM 625 O O . ARG A 1 82 ? 3.173 -4.236 -8.590 1.00 91.62 82 ARG A O 1
ATOM 632 N N . ALA A 1 83 ? 1.920 -5.280 -7.039 1.00 86.19 83 ALA A N 1
ATOM 633 C CA . ALA A 1 83 ? 2.948 -5.224 -6.012 1.00 86.19 83 ALA A CA 1
ATOM 634 C C . ALA A 1 83 ? 4.076 -6.219 -6.333 1.00 86.19 83 ALA A C 1
ATOM 636 O O . ALA A 1 83 ? 3.815 -7.339 -6.764 1.00 86.19 83 ALA A O 1
ATOM 637 N N . LEU A 1 84 ? 5.321 -5.793 -6.123 1.00 78.75 84 LEU A N 1
ATOM 638 C CA . LEU A 1 84 ? 6.495 -6.663 -6.095 1.00 78.75 84 LEU A CA 1
ATOM 639 C C . LEU A 1 84 ? 6.790 -6.892 -4.609 1.00 78.75 84 LEU A C 1
ATOM 641 O O . LEU A 1 84 ? 7.385 -6.020 -3.975 1.00 78.75 84 LEU A O 1
ATOM 645 N N . LEU A 1 85 ? 6.230 -7.962 -4.042 1.00 69.44 85 LEU A N 1
ATOM 646 C CA . LEU A 1 85 ? 6.380 -8.345 -2.634 1.00 69.44 85 LEU A CA 1
ATOM 647 C C . LEU A 1 85 ? 7.281 -9.562 -2.492 1.00 69.44 85 LEU A C 1
ATOM 649 O O . LEU A 1 85 ? 7.189 -10.441 -3.377 1.00 69.44 85 LEU A O 1
#

pLDDT: mean 75.15, std 18.47, range [38.53, 93.75]

Mean predicted aligned error: 11.77 Å

Solvent-accessible surface area (backbone atoms only — not comparable to full-atom values): 5675 Å² total; per-residue (Å²): 139,83,83,84,81,84,76,79,76,72,81,82,81,72,87,66,61,74,82,75,50,40,45,70,39,58,54,64,71,60,36,53,53,22,54,76,68,76,39,82,59,65,32,61,67,63,60,82,76,70,99,63,81,89,64,68,87,78,79,73,57,52,66,35,59,66,14,50,52,53,39,68,74,40,52,38,93,89,75,63,52,64,63,92,128

Organism: NCBI:txid2886940

Radius of gyration: 19.33 Å; Cα contacts (8 Å, |Δi|>4): 80; chains: 1; bounding box: 23×29×71 Å

Secondary structure (DSSP, 8-state):
-PPP------------STTTSSB----HHHHHHHHHTTPPPPPTT-PPPPSS----SSS-PPB-HHHHHHHHHSS-TTT-PPP--

Foldseek 3Di:
DDDDDDPPPPDPPPPPPQPLLALFAADPVQCVVCVVVVHDGAGLVRDDHDPDPSDPPPVPRHHDVSSVCSLQVAADPVPRHRDPD

Sequence (85 aa):
MSTSESTLIRPLDVTAKDEDELVHVFCTPCKRRAMHHAQRPVPYCGKTMPNRPLRDDNGHLPVCMVCVDLARSGPCPKCGTRALL